Protein AF-A0A6V8P9A2-F1 (afdb_monomer_lite)

Secondary structure (DSSP, 8-state):
-HHHHHHHHHS-BTTTHHHHHHHHHHHHHHHHHHHHHHHHHHHHHHHHHHHHHH-HHHHHHTTSS------------

Radius of gyration: 23.75 Å; chains: 1; bounding box: 62×28×50 Å

pLDDT: mean 88.63, std 14.85, range [48.72, 98.38]

InterPro domains:
  IPR002751 Metal transport protein CbiM/NikMN [PF01891] (2-55)
  IPR018024 Cobalamin (vitamin B12) transport protein CbiM [PTHR43627] (1-70)

Organism: NCBI:txid2754717

Structure (mmCIF, N/CA/C/O backbone):
data_AF-A0A6V8P9A2-F1
#
_entry.id   AF-A0A6V8P9A2-F1
#
loop_
_atom_site.group_PDB
_atom_site.id
_atom_site.type_symbol
_atom_site.label_atom_id
_atom_site.label_alt_id
_atom_site.label_comp_id
_atom_site.label_asym_id
_atom_site.label_entity_id
_atom_site.label_seq_id
_atom_site.pdbx_PDB_ins_code
_atom_site.Cartn_x
_atom_site.Cartn_y
_atom_site.Cartn_z
_atom_site.occupancy
_atom_site.B_iso_or_equiv
_atom_site.auth_seq_id
_atom_site.auth_comp_id
_atom_site.auth_asym_id
_atom_site.auth_atom_id
_atom_site.pdbx_PDB_model_num
ATOM 1 N N . MET A 1 1 ? 1.277 0.648 -6.067 1.00 86.94 1 MET A N 1
ATOM 2 C CA . MET A 1 1 ? 1.422 0.605 -7.541 1.00 86.94 1 MET A CA 1
ATOM 3 C C . MET A 1 1 ? 1.593 1.993 -8.152 1.00 86.94 1 MET A C 1
ATOM 5 O O . MET A 1 1 ? 2.437 2.143 -9.022 1.00 86.94 1 MET A O 1
ATOM 9 N N . THR A 1 2 ? 0.842 3.002 -7.695 1.00 94.81 2 THR A N 1
ATOM 10 C CA . THR A 1 2 ? 0.872 4.374 -8.238 1.00 94.81 2 THR A CA 1
ATOM 11 C C . THR A 1 2 ? 2.283 4.951 -8.368 1.00 94.81 2 THR A C 1
ATOM 13 O O . THR A 1 2 ? 2.680 5.342 -9.460 1.00 94.81 2 THR A O 1
ATOM 16 N N . THR A 1 3 ? 3.083 4.912 -7.300 1.00 95.31 3 THR A N 1
ATOM 17 C CA . THR A 1 3 ? 4.460 5.430 -7.320 1.00 95.31 3 THR A CA 1
ATOM 18 C C . THR A 1 3 ? 5.367 4.642 -8.267 1.00 95.31 3 THR A C 1
ATOM 20 O O . THR A 1 3 ? 6.112 5.236 -9.039 1.00 95.31 3 THR A O 1
ATOM 23 N N . SER A 1 4 ? 5.274 3.306 -8.273 1.00 95.44 4 SER A N 1
ATOM 24 C CA . SER A 1 4 ? 6.035 2.461 -9.206 1.00 95.44 4 SER A CA 1
ATOM 25 C C . SER A 1 4 ? 5.707 2.785 -10.666 1.00 95.44 4 SER A C 1
ATOM 27 O O . SER A 1 4 ? 6.602 2.788 -11.504 1.00 95.44 4 SER A O 1
ATOM 29 N N . LEU A 1 5 ? 4.439 3.092 -10.965 1.00 97.06 5 LEU A N 1
ATOM 30 C CA . LEU A 1 5 ? 3.984 3.483 -12.299 1.00 97.06 5 LEU A CA 1
ATOM 31 C C . LEU A 1 5 ? 4.567 4.837 -12.724 1.00 97.06 5 LEU A C 1
ATOM 33 O O . LEU A 1 5 ? 5.109 4.954 -13.819 1.00 97.06 5 LEU A O 1
ATOM 37 N N . GLN A 1 6 ? 4.490 5.840 -11.847 1.00 97.88 6 GLN A N 1
ATOM 38 C CA . GLN A 1 6 ? 5.027 7.180 -12.100 1.00 97.88 6 GLN A CA 1
ATOM 39 C C . GLN A 1 6 ? 6.535 7.142 -12.362 1.00 97.88 6 GLN A C 1
ATOM 41 O O . GLN A 1 6 ? 7.003 7.731 -13.333 1.00 97.88 6 GLN A O 1
ATOM 46 N N . LEU A 1 7 ? 7.288 6.399 -11.545 1.00 96.88 7 LEU A N 1
ATOM 47 C CA . LEU A 1 7 ? 8.732 6.250 -11.729 1.00 96.88 7 LEU A CA 1
ATOM 48 C C . LEU A 1 7 ? 9.080 5.472 -12.998 1.00 96.88 7 LEU A C 1
ATOM 50 O O . LEU A 1 7 ? 10.040 5.820 -13.674 1.00 96.88 7 LEU A O 1
ATOM 54 N N . ALA A 1 8 ? 8.300 4.453 -13.358 1.00 97.00 8 ALA A N 1
ATOM 55 C CA . ALA A 1 8 ? 8.534 3.704 -14.586 1.00 97.00 8 ALA A CA 1
ATOM 56 C C . ALA A 1 8 ? 8.295 4.539 -15.850 1.00 97.00 8 ALA A C 1
ATOM 58 O O . ALA A 1 8 ? 9.038 4.390 -16.818 1.00 97.00 8 ALA A O 1
ATOM 59 N N . LEU A 1 9 ? 7.289 5.423 -15.839 1.00 96.69 9 LEU A N 1
ATOM 60 C CA . LEU A 1 9 ? 7.052 6.382 -16.923 1.00 96.69 9 LEU A CA 1
ATOM 61 C C . LEU A 1 9 ? 8.141 7.461 -16.980 1.00 96.69 9 LEU A C 1
ATOM 63 O O . LEU A 1 9 ? 8.563 7.834 -18.070 1.00 96.69 9 LEU A O 1
ATOM 67 N N . ALA A 1 10 ? 8.598 7.951 -15.825 1.00 97.06 10 ALA A N 1
ATOM 68 C CA . ALA A 1 10 ? 9.621 8.994 -15.742 1.00 97.06 10 ALA A CA 1
ATOM 69 C C . ALA A 1 10 ? 11.037 8.486 -16.076 1.00 97.06 10 ALA A C 1
ATOM 71 O O . ALA A 1 10 ? 11.846 9.244 -16.605 1.00 97.06 10 ALA A O 1
ATOM 72 N N . PHE A 1 11 ? 11.332 7.213 -15.790 1.00 96.38 11 PHE A N 1
ATOM 73 C CA . PHE A 1 11 ? 12.660 6.613 -15.955 1.00 96.38 11 PHE A CA 1
ATOM 74 C C . PHE A 1 11 ? 12.592 5.228 -16.632 1.00 96.38 11 PHE A C 1
ATOM 76 O O . PHE A 1 11 ? 12.750 4.198 -15.963 1.00 96.38 11 PHE A O 1
ATOM 83 N N . PRO A 1 12 ? 12.361 5.156 -17.956 1.00 95.25 12 PRO A N 1
ATOM 84 C CA . PRO A 1 12 ? 12.405 3.897 -18.702 1.00 95.25 12 PRO A CA 1
ATOM 85 C C . PRO A 1 12 ? 13.823 3.306 -18.727 1.00 95.25 12 PRO A C 1
ATOM 87 O O . PRO A 1 12 ? 14.797 4.033 -18.907 1.00 95.25 12 PRO A O 1
ATOM 90 N N . ALA A 1 13 ? 13.953 1.989 -18.567 1.00 95.69 13 ALA A N 1
ATOM 91 C CA . ALA A 1 13 ? 15.250 1.318 -18.597 1.00 95.69 13 ALA A CA 1
ATOM 92 C C . ALA A 1 13 ? 15.813 1.245 -20.026 1.00 95.69 13 ALA A C 1
ATOM 94 O O . ALA A 1 13 ? 15.058 1.026 -20.974 1.00 95.69 13 ALA A O 1
ATOM 95 N N . GLU A 1 14 ? 17.139 1.341 -20.172 1.00 95.25 14 GLU A N 1
ATOM 96 C CA . GLU A 1 14 ? 17.824 1.241 -21.474 1.00 95.25 14 GLU A CA 1
ATOM 97 C C . GLU A 1 14 ? 17.486 -0.060 -22.216 1.00 95.25 14 GLU A C 1
ATOM 99 O O . GLU A 1 14 ? 17.220 -0.055 -23.416 1.00 95.25 14 GLU A O 1
ATOM 104 N N . VAL A 1 15 ? 17.434 -1.176 -21.483 1.00 94.94 15 VAL A N 1
ATOM 105 C CA . VAL A 1 15 ? 16.994 -2.478 -21.991 1.00 94.94 15 VAL A CA 1
ATOM 106 C C . VAL A 1 15 ? 15.659 -2.833 -21.344 1.00 94.94 15 VAL A C 1
ATOM 108 O O . VAL A 1 15 ? 15.539 -2.878 -20.120 1.00 94.94 15 VAL A O 1
ATOM 111 N N . GLY A 1 16 ? 14.645 -3.096 -22.168 1.00 92.38 16 GLY A N 1
ATOM 112 C CA . GLY A 1 16 ? 13.303 -3.480 -21.711 1.00 92.38 16 GLY A CA 1
ATOM 113 C C . GLY A 1 16 ? 12.375 -2.315 -21.335 1.00 92.38 16 GLY A C 1
ATOM 114 O O . GLY A 1 16 ? 11.210 -2.557 -21.010 1.00 92.38 16 GLY A O 1
ATOM 115 N N . GLY A 1 17 ? 12.845 -1.064 -21.418 1.00 95.50 17 GLY A N 1
ATOM 116 C CA . GLY A 1 17 ? 12.011 0.139 -21.391 1.00 95.50 17 GLY A CA 1
ATOM 117 C C . GLY A 1 17 ? 11.146 0.282 -20.138 1.00 95.50 17 GLY A C 1
ATOM 118 O O . GLY A 1 17 ? 11.553 -0.034 -19.018 1.00 95.50 17 GLY A O 1
ATOM 119 N N . PHE A 1 18 ? 9.920 0.767 -20.340 1.00 97.06 18 PHE A N 1
ATOM 120 C CA . PHE A 1 18 ? 8.940 0.999 -19.277 1.00 97.06 18 PHE A CA 1
ATOM 121 C C . PHE A 1 18 ? 8.641 -0.259 -18.450 1.00 97.06 18 PHE A C 1
ATOM 123 O O . PHE A 1 18 ? 8.619 -0.193 -17.223 1.00 97.06 18 PHE A O 1
ATOM 130 N N . MET A 1 19 ? 8.428 -1.408 -19.103 1.00 96.94 19 MET A N 1
ATOM 131 C CA . MET A 1 19 ? 8.017 -2.633 -18.410 1.00 96.94 19 MET A CA 1
ATOM 132 C C . MET A 1 19 ? 9.108 -3.126 -17.452 1.00 96.94 19 MET A C 1
ATOM 134 O O . MET A 1 19 ? 8.814 -3.498 -16.316 1.00 96.94 19 MET A O 1
ATOM 138 N N . ALA A 1 20 ? 10.374 -3.060 -17.872 1.00 97.19 20 ALA A N 1
ATOM 139 C CA . ALA A 1 20 ? 11.503 -3.412 -17.017 1.00 97.19 20 ALA A CA 1
ATOM 140 C C . ALA A 1 20 ? 11.616 -2.478 -15.798 1.00 97.19 20 ALA A C 1
ATOM 142 O O . ALA A 1 20 ? 11.787 -2.956 -14.673 1.00 97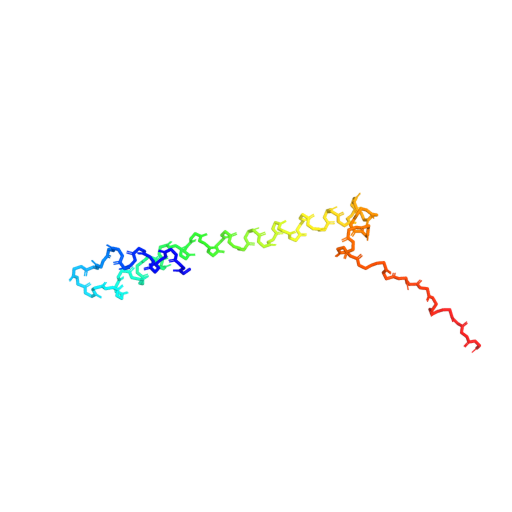.19 20 ALA A O 1
ATOM 143 N N . SER A 1 21 ? 11.460 -1.163 -15.988 1.00 97.50 21 SER A N 1
ATOM 144 C CA . SER A 1 21 ? 11.444 -0.195 -14.881 1.00 97.50 21 SER A CA 1
ATOM 145 C C . SER A 1 21 ? 10.258 -0.397 -13.941 1.00 97.50 21 SER A C 1
ATOM 147 O O . SER A 1 21 ? 10.426 -0.353 -12.723 1.00 97.50 21 SER A O 1
ATOM 149 N N . PHE A 1 22 ? 9.067 -0.676 -14.475 1.00 97.69 22 PHE A N 1
ATOM 150 C CA . PHE A 1 22 ? 7.864 -0.905 -13.677 1.00 97.69 22 PHE A CA 1
ATOM 151 C C . PHE A 1 22 ? 8.016 -2.105 -12.749 1.00 97.69 22 PHE A C 1
ATOM 153 O O . PHE A 1 22 ? 7.762 -1.981 -11.550 1.00 97.69 22 PHE A O 1
ATOM 160 N N . VAL A 1 23 ? 8.500 -3.234 -13.272 1.00 97.31 23 VAL A N 1
ATOM 161 C CA . VAL A 1 23 ? 8.766 -4.433 -12.465 1.00 97.31 23 VAL A CA 1
ATOM 162 C C . VAL A 1 23 ? 9.834 -4.150 -11.407 1.00 97.31 23 VAL A C 1
ATOM 164 O O . VAL A 1 23 ? 9.645 -4.525 -10.251 1.00 97.31 23 VAL A O 1
ATOM 167 N N . LYS A 1 24 ? 10.910 -3.428 -11.751 1.00 96.00 24 LYS A N 1
ATOM 168 C CA . LYS A 1 24 ? 11.946 -3.015 -10.788 1.00 96.00 24 LYS A CA 1
ATOM 169 C C . LYS A 1 24 ?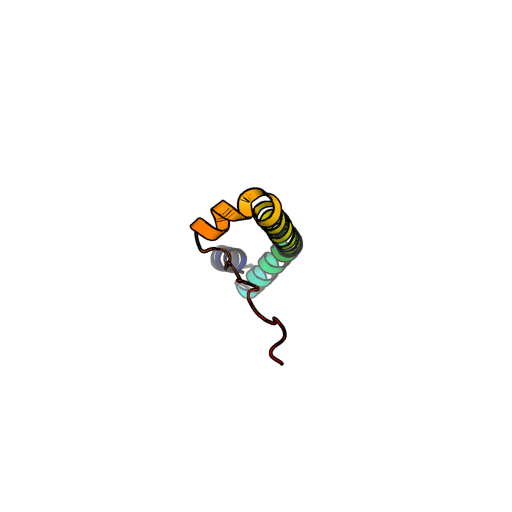 11.368 -2.196 -9.636 1.00 96.00 24 LYS A C 1
ATOM 171 O O . LYS A 1 24 ? 11.560 -2.555 -8.477 1.00 96.00 24 LYS A O 1
ATOM 176 N N . PHE A 1 25 ? 10.647 -1.117 -9.933 1.00 96.94 25 PHE A N 1
ATOM 177 C CA . PHE A 1 25 ? 10.108 -0.234 -8.898 1.00 96.94 25 PHE A CA 1
ATOM 178 C C . PHE A 1 25 ? 8.971 -0.880 -8.104 1.00 96.94 25 PHE A C 1
ATOM 180 O O . PHE A 1 25 ? 8.825 -0.599 -6.917 1.00 96.94 25 PHE A O 1
ATOM 187 N N . MET A 1 26 ? 8.165 -1.753 -8.714 1.00 96.88 26 MET A N 1
ATOM 188 C CA . MET A 1 26 ? 7.212 -2.575 -7.963 1.00 96.88 26 MET A CA 1
ATOM 189 C C . MET A 1 26 ? 7.931 -3.528 -7.015 1.00 96.88 26 MET A C 1
ATOM 191 O O . MET A 1 26 ? 7.557 -3.593 -5.851 1.00 96.88 26 MET A O 1
ATOM 195 N N . GLY A 1 27 ? 8.965 -4.229 -7.485 1.00 96.38 27 GLY A N 1
ATOM 196 C CA . GLY A 1 27 ? 9.726 -5.173 -6.670 1.00 96.38 27 GLY A CA 1
ATOM 197 C C . GLY A 1 27 ? 10.386 -4.500 -5.468 1.00 96.38 27 GLY A C 1
ATOM 198 O O . GLY A 1 27 ? 10.217 -4.960 -4.343 1.00 96.38 27 GLY A O 1
ATOM 199 N N . VAL A 1 28 ? 11.066 -3.370 -5.685 1.00 96.06 28 VAL A N 1
ATOM 200 C CA . VAL A 1 28 ? 11.730 -2.614 -4.610 1.00 96.06 28 VAL A CA 1
ATOM 201 C C . VAL A 1 28 ? 10.721 -2.112 -3.577 1.00 96.06 28 VAL A C 1
ATOM 203 O O . VAL A 1 28 ? 10.921 -2.314 -2.383 1.00 96.06 28 VAL A O 1
ATOM 206 N N . PHE A 1 29 ? 9.617 -1.499 -4.014 1.00 96.25 29 PHE A N 1
ATOM 207 C CA . PHE A 1 29 ? 8.624 -0.979 -3.074 1.00 96.25 29 PHE A CA 1
ATOM 208 C C . PHE A 1 29 ? 7.787 -2.075 -2.415 1.00 96.25 29 PHE A C 1
ATOM 210 O O . PHE A 1 29 ? 7.368 -1.896 -1.281 1.00 96.25 29 PHE A O 1
ATOM 217 N N . ALA A 1 30 ? 7.551 -3.223 -3.051 1.00 96.19 30 ALA A N 1
ATOM 218 C CA . ALA A 1 30 ? 6.787 -4.306 -2.431 1.00 96.19 30 ALA A CA 1
ATOM 219 C C . ALA A 1 30 ? 7.438 -4.801 -1.128 1.00 96.19 30 ALA A C 1
ATOM 221 O O . ALA A 1 30 ? 6.727 -5.062 -0.158 1.00 96.19 30 ALA A O 1
ATOM 222 N N . VAL A 1 31 ? 8.774 -4.858 -1.080 1.00 96.62 31 VAL A N 1
ATOM 223 C CA . VAL A 1 31 ? 9.531 -5.319 0.098 1.00 96.62 31 VAL A CA 1
ATOM 224 C C . VAL A 1 31 ? 9.260 -4.461 1.331 1.00 96.62 31 VAL A C 1
ATOM 226 O O . VAL A 1 31 ? 9.224 -4.994 2.432 1.00 96.62 31 VAL A O 1
ATOM 229 N N . THR A 1 32 ? 9.038 -3.156 1.174 1.00 96.19 32 THR A N 1
ATOM 230 C CA . THR A 1 32 ? 8.749 -2.257 2.303 1.00 96.19 32 THR A CA 1
ATOM 231 C C . THR A 1 32 ? 7.256 -2.010 2.478 1.00 96.19 32 THR A C 1
ATOM 233 O O . THR A 1 32 ? 6.756 -1.999 3.601 1.00 96.19 32 THR A O 1
ATOM 236 N N . GLN A 1 33 ? 6.516 -1.850 1.381 1.00 96.00 33 GLN A N 1
ATOM 237 C CA . GLN A 1 33 ? 5.105 -1.479 1.428 1.00 96.00 33 GLN A CA 1
ATOM 238 C C . GLN A 1 33 ? 4.211 -2.620 1.906 1.00 96.00 33 GLN A C 1
ATOM 240 O O . GLN A 1 33 ? 3.215 -2.342 2.565 1.00 96.00 33 GLN A O 1
ATOM 245 N N . ILE A 1 34 ? 4.547 -3.883 1.622 1.00 96.44 34 ILE A N 1
ATOM 246 C CA . ILE A 1 34 ? 3.760 -5.017 2.127 1.00 96.44 34 ILE A CA 1
ATOM 247 C C . ILE A 1 34 ? 3.893 -5.115 3.660 1.00 96.44 34 ILE A C 1
ATOM 249 O O . ILE A 1 34 ? 2.859 -5.100 4.330 1.00 96.44 34 ILE A O 1
ATOM 253 N N . PRO A 1 35 ? 5.107 -5.121 4.254 1.00 97.12 35 PRO A N 1
ATOM 254 C CA . PRO A 1 35 ? 5.248 -5.096 5.712 1.00 97.12 35 PRO A CA 1
ATOM 255 C C . PRO A 1 35 ? 4.623 -3.870 6.388 1.00 97.12 35 PRO A C 1
ATOM 257 O O . PRO A 1 35 ? 4.004 -4.012 7.446 1.00 97.12 35 PRO A O 1
ATOM 260 N N . LEU A 1 36 ? 4.749 -2.681 5.785 1.00 97.62 36 LEU A N 1
ATOM 261 C CA . LEU A 1 36 ? 4.137 -1.462 6.318 1.00 97.62 36 LEU A CA 1
ATOM 262 C C . LEU A 1 36 ? 2.609 -1.549 6.305 1.00 97.62 36 LEU A C 1
ATOM 264 O O . LEU A 1 36 ? 1.998 -1.279 7.331 1.00 97.62 36 LEU A O 1
ATOM 268 N N . ALA A 1 37 ? 1.996 -1.998 5.206 1.00 96.81 37 ALA A N 1
ATOM 269 C CA . ALA A 1 37 ? 0.541 -2.120 5.109 1.00 96.81 37 ALA A CA 1
ATOM 270 C C . ALA A 1 37 ? -0.033 -3.130 6.117 1.00 96.81 37 ALA A C 1
ATOM 272 O O . ALA A 1 37 ? -1.101 -2.905 6.683 1.00 96.81 37 ALA A O 1
ATOM 273 N N . ILE A 1 38 ? 0.686 -4.228 6.380 1.00 98.12 38 ILE A N 1
ATOM 274 C CA . ILE A 1 38 ? 0.301 -5.191 7.422 1.00 98.12 38 ILE A CA 1
ATOM 275 C C . ILE A 1 38 ? 0.386 -4.533 8.803 1.00 98.12 38 ILE A C 1
ATOM 277 O O . ILE A 1 38 ? -0.562 -4.609 9.584 1.00 98.12 38 ILE A O 1
ATOM 281 N N . SER A 1 39 ? 1.504 -3.866 9.094 1.00 98.38 39 SER A N 1
ATOM 282 C CA . SER A 1 39 ? 1.724 -3.189 10.378 1.00 98.38 39 SER A CA 1
ATOM 283 C C . SER A 1 39 ? 0.686 -2.099 10.634 1.00 98.38 39 SER A C 1
ATOM 285 O O . SER A 1 39 ? 0.144 -2.006 11.732 1.00 98.38 39 SER A O 1
ATOM 287 N N . GLU A 1 40 ? 0.371 -1.304 9.617 1.00 98.00 40 GLU A N 1
ATOM 288 C CA . GLU A 1 40 ? -0.627 -0.242 9.679 1.00 98.00 40 GLU A CA 1
ATOM 289 C C . GLU A 1 40 ? -2.035 -0.808 9.874 1.00 98.00 40 GLU A C 1
ATOM 291 O O . GLU A 1 40 ? -2.746 -0.359 10.768 1.00 98.00 40 GLU A O 1
ATOM 296 N N . GLY A 1 41 ? -2.414 -1.855 9.133 1.00 98.19 41 GLY A N 1
ATOM 297 C CA . GLY A 1 41 ? -3.706 -2.518 9.316 1.00 98.19 41 GLY A CA 1
ATOM 298 C C . GLY A 1 41 ? -3.895 -3.052 10.740 1.00 98.19 41 GLY A C 1
ATOM 299 O O . GLY A 1 41 ? -4.948 -2.847 11.347 1.00 98.19 41 GLY A O 1
ATOM 300 N N . LEU A 1 42 ? -2.861 -3.677 11.313 1.00 98.38 42 LEU A N 1
ATOM 301 C CA . LEU A 1 42 ? -2.880 -4.129 12.708 1.00 98.38 42 LEU A CA 1
ATOM 302 C C . LEU A 1 42 ? -2.961 -2.951 13.687 1.00 98.38 42 LEU A C 1
ATOM 304 O O . LEU A 1 42 ? -3.755 -2.989 14.628 1.00 98.38 42 LEU A O 1
ATOM 308 N N . LEU A 1 43 ? -2.185 -1.891 13.452 1.00 98.25 43 LEU A N 1
ATOM 309 C CA . LEU A 1 43 ? -2.193 -0.686 14.277 1.00 98.25 43 LEU A CA 1
ATOM 310 C C . LEU A 1 43 ? -3.578 -0.026 14.292 1.00 98.25 43 LEU A C 1
ATOM 312 O O . LEU A 1 43 ? -4.068 0.333 15.361 1.00 98.25 43 LEU A O 1
ATOM 316 N N . THR A 1 44 ? -4.246 0.076 13.140 1.00 97.62 44 THR A N 1
ATOM 317 C CA . THR A 1 44 ? -5.607 0.617 13.039 1.00 97.62 44 THR A CA 1
ATOM 318 C C . THR A 1 44 ? -6.599 -0.196 13.864 1.00 97.62 44 THR A C 1
ATOM 320 O O . THR A 1 44 ? -7.407 0.391 14.581 1.00 97.62 44 THR A O 1
ATOM 323 N N . VAL A 1 45 ? -6.529 -1.530 13.820 1.00 97.44 45 VAL A N 1
ATOM 324 C CA . VAL A 1 45 ? -7.409 -2.393 14.628 1.00 97.44 45 VAL A CA 1
ATOM 325 C C . VAL A 1 45 ? -7.186 -2.159 16.121 1.00 97.44 45 VAL A C 1
ATOM 327 O O . VAL A 1 45 ? -8.153 -2.012 16.870 1.00 97.44 45 VAL A O 1
ATOM 330 N N . VAL A 1 46 ? -5.927 -2.085 16.564 1.00 98.12 46 VAL A N 1
ATOM 331 C CA . VAL A 1 46 ? -5.601 -1.817 17.973 1.00 98.12 46 VAL A CA 1
ATOM 332 C C . VAL A 1 46 ? -6.141 -0.455 18.400 1.00 98.12 46 VAL A C 1
ATOM 334 O O . VAL A 1 46 ? -6.828 -0.367 19.417 1.00 98.12 46 VAL A O 1
ATOM 337 N N . ILE A 1 47 ? -5.896 0.593 17.612 1.00 97.25 47 ILE A N 1
ATOM 338 C CA . ILE A 1 47 ? -6.382 1.945 17.907 1.00 97.25 47 ILE A CA 1
ATOM 339 C C . ILE A 1 47 ? -7.911 1.967 17.972 1.00 97.25 47 ILE A C 1
ATOM 341 O O . ILE A 1 47 ? -8.470 2.521 18.917 1.00 97.25 47 ILE A O 1
ATOM 345 N N . PHE A 1 48 ? -8.601 1.336 17.021 1.00 95.56 48 PHE A N 1
ATOM 346 C CA . PHE A 1 48 ? -10.061 1.325 17.009 1.00 95.56 48 PHE A CA 1
ATOM 347 C C . PHE A 1 48 ? -10.639 0.582 18.219 1.00 95.56 48 PHE A C 1
ATOM 349 O O . PHE A 1 48 ? -11.574 1.070 18.851 1.00 95.56 48 PHE A O 1
ATOM 356 N N . ASN A 1 49 ? -10.045 -0.547 18.611 1.00 95.50 49 ASN A N 1
ATOM 357 C CA . ASN A 1 49 ? -10.453 -1.271 19.817 1.00 95.50 49 ASN A CA 1
ATOM 358 C C . ASN A 1 49 ? -10.258 -0.431 21.087 1.00 95.50 49 ASN A C 1
ATOM 360 O O . ASN A 1 49 ? -11.127 -0.437 21.957 1.00 95.50 49 ASN A O 1
ATOM 364 N N . LEU A 1 50 ? -9.158 0.323 21.185 1.00 95.31 50 LEU A N 1
ATOM 365 C CA . LEU A 1 50 ? -8.920 1.236 22.307 1.00 95.31 50 LEU A CA 1
ATOM 366 C C . LEU A 1 50 ? -9.941 2.379 22.335 1.00 95.31 50 LEU A C 1
ATOM 368 O O . LEU A 1 50 ? -10.495 2.673 23.392 1.00 95.31 50 LEU A O 1
ATOM 372 N N . LEU A 1 51 ? -10.247 2.978 21.182 1.00 94.88 51 LEU A N 1
ATOM 373 C CA . LEU A 1 51 ? -11.276 4.016 21.081 1.00 94.88 51 LEU A CA 1
ATOM 374 C C . LEU A 1 51 ? -12.652 3.484 21.505 1.00 94.88 51 LEU A C 1
ATOM 376 O O . LEU A 1 51 ? -13.367 4.153 22.244 1.00 94.88 51 LEU A O 1
ATOM 380 N N . VAL A 1 52 ? -13.016 2.261 21.112 1.00 92.44 52 VAL A N 1
ATOM 381 C CA . VAL A 1 52 ? -14.274 1.627 21.541 1.00 92.44 52 VAL A CA 1
ATOM 382 C C . VAL A 1 52 ? -14.276 1.305 23.038 1.00 92.44 52 VAL A C 1
ATOM 384 O O . VAL A 1 52 ? -15.325 1.404 23.672 1.00 92.44 52 VAL A O 1
ATOM 387 N N . ALA A 1 53 ? -13.134 0.933 23.617 1.00 93.12 53 ALA A N 1
ATOM 388 C CA . ALA A 1 53 ? -13.031 0.606 25.037 1.00 93.12 53 ALA A CA 1
ATOM 389 C C . ALA A 1 53 ? -13.149 1.842 25.945 1.00 93.12 53 ALA A C 1
ATOM 391 O O . ALA A 1 53 ? -13.778 1.757 26.999 1.00 93.12 53 ALA A O 1
ATOM 392 N N . TYR A 1 54 ? -12.573 2.978 25.538 1.00 93.88 54 TYR A N 1
ATOM 393 C CA . TYR A 1 54 ? -12.455 4.168 26.391 1.00 93.88 54 TYR A CA 1
ATOM 394 C C . TYR A 1 54 ? -13.336 5.351 25.979 1.00 93.88 54 TYR A C 1
ATOM 396 O O . TYR A 1 54 ? -13.600 6.213 26.811 1.00 93.88 54 TYR A O 1
ATOM 404 N N . SER A 1 55 ? -13.813 5.397 24.735 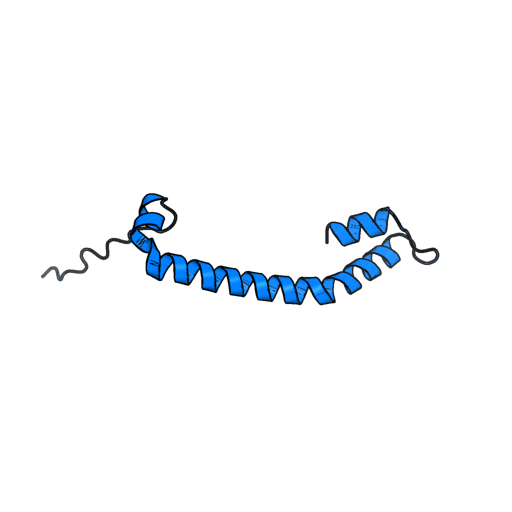1.00 90.88 55 SER A 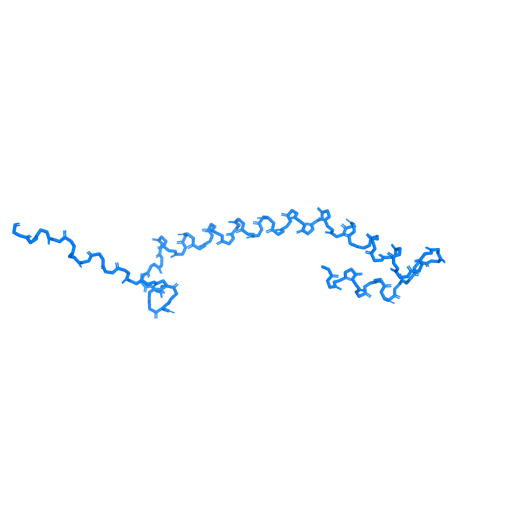N 1
ATOM 405 C CA . SER A 1 55 ? -14.565 6.534 24.178 1.00 90.88 55 SER A CA 1
ATOM 406 C C . SER A 1 55 ? -15.851 6.087 23.475 1.00 90.88 55 SER A C 1
ATOM 408 O O . SER A 1 55 ? -16.263 6.621 22.443 1.00 90.88 55 SER A O 1
ATOM 410 N N . LYS A 1 56 ? -16.487 5.040 24.014 1.00 86.81 56 LYS A N 1
ATOM 411 C CA . LYS A 1 56 ? -17.722 4.466 23.464 1.00 86.81 56 LYS A CA 1
ATOM 412 C C . LYS A 1 56 ? -18.867 5.487 23.352 1.00 86.81 56 LYS A C 1
ATOM 414 O O . LYS A 1 56 ? -19.490 5.510 22.289 1.00 86.81 56 LYS A O 1
ATOM 419 N N . PRO A 1 57 ? -19.165 6.314 24.378 1.00 85.62 57 PRO A N 1
ATOM 420 C CA . PRO A 1 57 ? -20.235 7.311 24.285 1.00 85.62 57 PRO A CA 1
ATOM 421 C C . PRO A 1 57 ? -19.995 8.336 23.168 1.00 85.62 57 PRO A C 1
ATOM 423 O O . PRO A 1 57 ? -20.917 8.683 22.432 1.00 85.62 57 PRO A O 1
ATOM 426 N N . GLU A 1 58 ? -18.752 8.777 22.990 1.00 88.12 58 GLU A N 1
ATOM 427 C CA . GLU A 1 58 ? -18.343 9.745 21.971 1.00 88.12 58 GLU A CA 1
ATOM 428 C C . GLU A 1 58 ? -18.437 9.141 20.566 1.00 88.12 58 GLU A C 1
ATOM 430 O O . GLU A 1 58 ? -18.963 9.771 19.648 1.00 88.12 58 GLU A O 1
ATOM 435 N N . LEU A 1 59 ? -18.003 7.888 20.393 1.00 87.94 59 LEU A N 1
ATOM 436 C CA . LEU A 1 59 ? -18.140 7.166 19.125 1.00 87.94 59 LEU A CA 1
ATOM 437 C C . LEU A 1 59 ? -19.609 6.908 18.750 1.00 87.94 59 LEU A C 1
ATOM 439 O O . LEU A 1 59 ? -19.947 6.914 17.565 1.00 87.94 59 LEU A O 1
ATOM 443 N N . GLN A 1 60 ? -20.486 6.699 19.735 1.00 87.62 60 GLN A N 1
ATOM 444 C CA . GLN A 1 60 ? -21.934 6.591 19.524 1.00 87.62 60 GLN A CA 1
ATOM 445 C C . GLN A 1 60 ? -22.548 7.939 19.135 1.00 87.62 60 GLN A C 1
ATOM 447 O O . GLN A 1 60 ? -23.369 7.986 18.220 1.00 87.62 60 GLN A O 1
ATOM 452 N N . ALA A 1 61 ? -22.123 9.035 19.769 1.00 88.94 61 ALA A N 1
ATOM 453 C CA . ALA A 1 61 ? -22.554 10.385 19.408 1.00 88.94 61 ALA A CA 1
ATOM 454 C C . ALA A 1 61 ? -22.142 10.753 17.971 1.00 88.94 61 ALA A C 1
ATOM 456 O O . ALA A 1 61 ? -22.922 11.353 17.234 1.00 88.94 61 ALA A O 1
ATOM 457 N N . LEU A 1 62 ? -20.955 10.315 17.541 1.00 88.38 62 LEU A N 1
ATOM 458 C CA . LEU A 1 62 ? -20.469 10.448 16.164 1.00 88.38 62 LEU A CA 1
ATOM 459 C C . LEU A 1 62 ? -21.120 9.453 15.183 1.00 88.38 62 LEU A C 1
ATOM 461 O O . LEU A 1 62 ? -20.794 9.469 13.999 1.00 88.38 62 LEU A O 1
ATOM 465 N N . SER A 1 63 ? -22.030 8.585 15.647 1.00 86.12 63 SER A N 1
ATOM 466 C CA . SER A 1 63 ? -22.676 7.525 14.853 1.00 86.12 63 SER A CA 1
ATOM 467 C C . SER A 1 63 ? -21.698 6.557 14.166 1.00 86.12 63 SER A C 1
ATOM 469 O O . SER A 1 63 ? -22.057 5.885 13.202 1.00 86.12 63 SER A O 1
ATOM 471 N N . LEU A 1 64 ? -20.463 6.456 14.671 1.00 85.19 64 LEU A N 1
ATOM 472 C CA . LEU A 1 64 ? -19.419 5.573 14.137 1.00 85.19 64 LEU A CA 1
ATOM 473 C C . LEU A 1 64 ? -19.597 4.123 14.596 1.00 85.19 64 LEU A C 1
ATOM 475 O O . LEU A 1 64 ? -19.104 3.201 13.950 1.00 85.19 64 LEU A O 1
ATOM 479 N N . ILE A 1 65 ? -20.317 3.914 15.699 1.00 83.81 65 ILE A N 1
ATOM 480 C CA . ILE A 1 65 ? -20.720 2.597 16.191 1.00 83.81 65 ILE A CA 1
ATOM 481 C C . ILE A 1 65 ? -22.201 2.625 16.580 1.00 83.81 65 ILE A C 1
ATOM 483 O O . ILE A 1 65 ? -22.685 3.567 17.206 1.00 83.81 65 ILE A O 1
ATOM 487 N N . SER A 1 66 ? -22.940 1.579 16.210 1.00 76.00 66 SER A N 1
ATOM 488 C CA . SER A 1 66 ? -24.353 1.450 16.568 1.00 76.00 66 SER A CA 1
ATOM 489 C C . SER A 1 66 ? -24.494 1.129 18.059 1.00 76.00 66 SER A C 1
ATOM 491 O O . SER A 1 66 ? -23.880 0.184 18.561 1.00 76.00 66 SER A O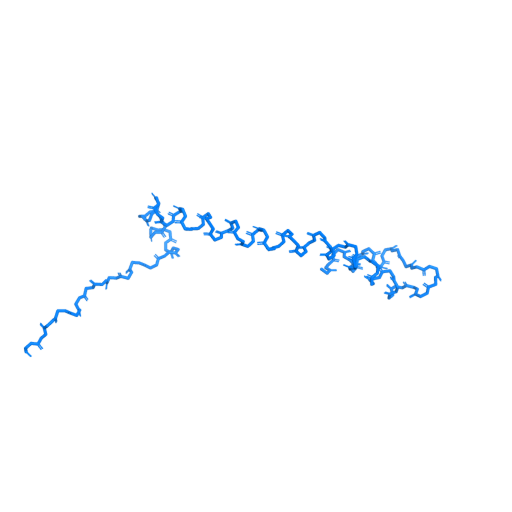 1
ATOM 493 N N . SER A 1 67 ? -25.357 1.862 18.766 1.00 63.16 67 SER A N 1
ATOM 494 C CA . SER A 1 67 ? -25.965 1.378 20.009 1.00 63.16 67 SER A CA 1
ATOM 495 C C . SER A 1 67 ? -26.895 0.216 19.669 1.00 63.16 67 SER A C 1
ATOM 497 O O . SER A 1 67 ? -28.106 0.394 19.560 1.00 63.16 67 SER A O 1
ATOM 499 N N . GLN A 1 68 ? -26.344 -0.982 19.461 1.00 58.34 68 GLN A N 1
ATOM 500 C CA . GLN A 1 68 ? -27.156 -2.193 19.438 1.00 58.34 68 GLN A CA 1
ATOM 501 C C . GLN A 1 68 ? -27.770 -2.348 20.828 1.00 58.34 68 GLN A C 1
ATOM 503 O O . GLN A 1 68 ? -27.123 -2.757 21.792 1.00 58.34 68 GLN A O 1
ATOM 508 N N . ASN A 1 69 ? -29.027 -1.933 20.917 1.00 50.22 69 ASN A N 1
ATOM 509 C CA . ASN A 1 69 ? -29.887 -2.121 22.062 1.00 50.22 69 ASN A CA 1
ATOM 510 C C . ASN A 1 69 ? -30.153 -3.628 22.145 1.00 50.22 69 ASN A C 1
ATOM 512 O O . ASN A 1 69 ? -31.034 -4.150 21.462 1.00 50.22 69 ASN A O 1
ATOM 516 N N . ILE A 1 70 ? -29.365 -4.348 22.948 1.00 53.00 70 ILE A N 1
ATOM 517 C CA . ILE A 1 70 ? -29.717 -5.693 23.416 1.00 53.00 70 ILE A CA 1
ATOM 518 C C . ILE A 1 70 ? -30.890 -5.505 24.389 1.00 53.00 70 ILE A C 1
ATOM 520 O O . ILE A 1 70 ? -30.747 -5.610 25.600 1.00 53.00 70 ILE A O 1
ATOM 524 N N . SER A 1 71 ? -32.053 -5.137 23.859 1.00 55.72 71 S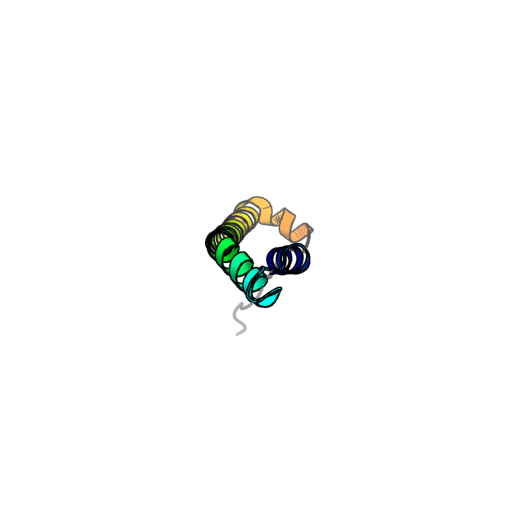ER A N 1
ATOM 525 C CA . SER A 1 71 ? -33.300 -5.035 24.598 1.00 55.72 71 SER A CA 1
ATOM 526 C C . SER A 1 71 ? -34.290 -6.005 23.977 1.00 55.72 71 SER A C 1
ATOM 528 O O . SER A 1 71 ? -34.754 -5.837 22.852 1.00 55.72 71 SER A O 1
ATOM 530 N N . SER A 1 72 ? -34.593 -7.030 24.772 1.00 48.72 72 SER A N 1
ATOM 531 C CA . SER A 1 72 ? -35.696 -7.974 24.622 1.00 48.72 72 SER A CA 1
ATOM 532 C C . SER A 1 72 ? -35.522 -9.160 23.658 1.00 48.72 72 SER A C 1
ATOM 534 O O . SER A 1 72 ? -36.263 -9.344 22.698 1.00 48.72 72 SER A O 1
ATOM 536 N N . LYS A 1 73 ? -34.647 -10.097 24.039 1.00 50.06 73 LYS A N 1
ATOM 537 C CA . LYS A 1 73 ? -35.092 -11.499 24.162 1.00 50.06 73 LYS A CA 1
ATOM 538 C C . LYS A 1 73 ? -35.353 -11.813 25.635 1.00 50.06 73 LYS A C 1
ATOM 540 O O . LYS A 1 73 ? -34.753 -12.701 26.228 1.00 50.06 73 LYS A O 1
ATOM 545 N N . GLY A 1 74 ? -36.241 -11.021 26.231 1.00 49.28 74 GLY A N 1
ATOM 546 C CA . GLY A 1 74 ? -36.997 -11.456 27.389 1.00 49.28 74 GLY A CA 1
ATOM 547 C C . GLY A 1 74 ? -38.030 -12.456 26.894 1.00 49.28 74 GLY A C 1
ATOM 548 O O . GLY A 1 74 ? -38.849 -12.122 26.040 1.00 49.28 74 GLY A O 1
ATOM 549 N N . VAL A 1 75 ? -37.905 -13.686 27.386 1.00 56.19 75 VAL A N 1
ATOM 550 C CA . VAL A 1 75 ? -38.998 -14.619 27.672 1.00 56.19 75 VAL A CA 1
ATOM 551 C C . VAL A 1 75 ? -40.374 -13.989 27.424 1.00 56.19 75 VAL A C 1
ATOM 553 O O . VAL A 1 75 ? -40.821 -13.126 28.179 1.00 56.19 75 VAL A O 1
ATOM 556 N N . LYS A 1 76 ? -41.049 -14.427 26.362 1.00 52.88 76 LYS A N 1
ATOM 557 C CA . LYS A 1 76 ? -42.505 -14.368 26.300 1.00 52.88 76 LYS A CA 1
ATOM 558 C C . LYS A 1 76 ? -43.008 -15.800 26.385 1.00 52.88 76 LYS A C 1
ATOM 560 O O . LYS A 1 76 ? -42.806 -16.542 25.431 1.00 52.88 76 LYS A O 1
ATOM 565 N N . ILE A 1 77 ? -43.677 -16.041 27.518 1.00 55.41 77 ILE A N 1
ATOM 566 C CA . ILE A 1 77 ? -44.598 -17.131 27.888 1.00 55.41 77 ILE A CA 1
ATOM 567 C C . ILE A 1 77 ? -44.036 -18.552 27.870 1.00 55.41 77 ILE A C 1
ATOM 569 O O . ILE A 1 77 ? -43.780 -19.091 26.777 1.00 55.41 77 ILE A O 1
#

Sequence (77 aa):
MTTSLQLALAFPAEVGGFMASFVKFMGVFAVTQIPLAISEGLLTVVIFNLLVAYSKPELQALSLISSQNISSKGVKI

Foldseek 3Di:
DVVLQVQLVVDFDPPPGSVVSSVVSCVVVCVPVVVVVVVVVVVVVVVVVVCCVPVVVVCVVVVVDDPPPPPDPPDDD